Protein AF-A0A3B8SRW3-F1 (afdb_monomer_lite)

Structure (mmCIF, N/CA/C/O backbone):
data_AF-A0A3B8SRW3-F1
#
_entry.id   AF-A0A3B8SRW3-F1
#
loop_
_atom_site.group_PDB
_atom_site.id
_atom_site.type_symbol
_atom_site.label_atom_id
_atom_site.label_alt_id
_atom_site.label_comp_id
_atom_site.label_asym_id
_atom_site.label_entity_id
_atom_site.label_seq_id
_atom_site.pdbx_PDB_ins_code
_atom_site.Cartn_x
_atom_site.Cartn_y
_atom_site.Cartn_z
_atom_site.occupancy
_atom_site.B_iso_or_equiv
_atom_site.auth_seq_id
_atom_site.auth_comp_id
_atom_site.auth_asym_id
_atom_site.auth_atom_id
_atom_site.pdbx_PDB_model_num
ATOM 1 N N . MET A 1 1 ? -17.142 11.413 39.776 1.00 34.91 1 MET A N 1
ATOM 2 C CA . MET A 1 1 ? -17.121 12.856 39.456 1.00 34.91 1 MET A CA 1
ATOM 3 C C . MET A 1 1 ? -17.804 12.988 38.104 1.00 34.91 1 MET A C 1
ATOM 5 O O . MET A 1 1 ? -17.266 12.455 37.148 1.00 34.91 1 MET A O 1
ATOM 9 N N . ALA A 1 2 ? -19.035 13.509 38.052 1.00 43.72 2 ALA A N 1
ATOM 10 C CA . ALA A 1 2 ? -19.817 13.594 36.816 1.00 43.72 2 ALA A CA 1
ATOM 11 C C . ALA A 1 2 ? -19.563 14.952 36.150 1.00 43.72 2 ALA A C 1
ATOM 13 O O . ALA A 1 2 ? -19.933 15.994 36.686 1.00 43.72 2 ALA A O 1
ATOM 14 N N . GLU A 1 3 ? -18.880 14.921 35.014 1.00 46.78 3 GLU A N 1
ATOM 15 C CA . GLU A 1 3 ? -18.686 16.045 34.106 1.00 46.78 3 GLU A CA 1
ATOM 16 C C . GLU A 1 3 ? -20.034 16.409 33.464 1.00 46.78 3 GLU A C 1
ATOM 18 O O . GLU A 1 3 ? -20.550 15.711 32.596 1.00 46.78 3 GLU A O 1
ATOM 23 N N . ASN A 1 4 ? -20.654 17.476 33.970 1.00 48.28 4 ASN A N 1
ATOM 24 C CA . ASN A 1 4 ? -21.920 17.998 33.469 1.00 48.28 4 ASN A CA 1
ATOM 25 C C . ASN A 1 4 ? -21.633 18.781 32.179 1.00 48.28 4 ASN A C 1
ATOM 27 O O . ASN A 1 4 ? -21.247 19.947 32.226 1.00 48.28 4 ASN A O 1
ATOM 31 N N . LEU A 1 5 ? -21.723 18.115 31.024 1.00 56.34 5 LEU A N 1
ATOM 32 C CA . LEU A 1 5 ? -21.794 18.819 29.748 1.00 56.34 5 LEU A CA 1
ATOM 33 C C . LEU A 1 5 ? -23.207 19.391 29.607 1.00 56.34 5 LEU A C 1
ATOM 35 O O . LEU A 1 5 ? -24.136 18.677 29.229 1.00 56.34 5 LEU A O 1
ATOM 39 N N . ASP A 1 6 ? -23.356 20.682 29.896 1.00 61.06 6 ASP A N 1
ATOM 40 C CA . ASP A 1 6 ? -24.562 21.445 29.581 1.00 61.06 6 ASP A CA 1
ATOM 41 C C . ASP A 1 6 ? -24.773 21.469 28.055 1.00 61.06 6 ASP A C 1
ATOM 43 O O . ASP A 1 6 ? -24.193 22.274 27.318 1.00 61.06 6 ASP A O 1
ATOM 47 N N . VAL A 1 7 ? -25.603 20.553 27.556 1.00 70.12 7 VAL A N 1
ATOM 48 C CA . VAL A 1 7 ? -26.040 20.536 26.158 1.00 70.12 7 VAL A CA 1
ATOM 49 C C . VAL A 1 7 ? -27.184 21.534 26.022 1.00 70.12 7 VAL A C 1
ATOM 51 O O . VAL A 1 7 ? -28.146 21.479 26.773 1.00 70.12 7 VAL A O 1
ATOM 54 N N . HIS A 1 8 ? -27.128 22.456 25.065 1.00 80.56 8 HIS A N 1
ATOM 55 C CA . HIS A 1 8 ? -28.225 23.389 24.794 1.00 80.56 8 HIS A CA 1
ATOM 56 C C . HIS A 1 8 ? -28.856 23.098 23.434 1.00 80.56 8 HIS A C 1
ATOM 58 O O . HIS A 1 8 ? -28.190 22.723 22.468 1.00 80.56 8 HIS A O 1
ATOM 64 N N . CYS A 1 9 ? -30.171 23.272 23.341 1.00 79.19 9 CYS A N 1
ATOM 65 C CA . CYS A 1 9 ? -30.887 23.073 22.091 1.00 79.19 9 CYS A CA 1
ATOM 66 C C . CYS A 1 9 ? -30.575 24.206 21.106 1.00 79.19 9 CYS A C 1
ATOM 68 O O . CYS A 1 9 ? -30.926 25.353 21.371 1.00 79.19 9 CYS A O 1
ATOM 70 N N . LYS A 1 10 ? -30.042 23.896 19.918 1.00 77.12 10 LYS A N 1
ATOM 71 C CA . LYS A 1 10 ? -29.722 24.908 18.887 1.00 77.12 10 LYS A CA 1
ATOM 72 C C . LYS A 1 10 ? -30.934 25.720 18.418 1.00 77.12 10 LYS A C 1
ATOM 74 O O . LYS A 1 10 ? -30.804 26.891 18.093 1.00 77.12 10 LYS A O 1
ATOM 79 N N . LYS A 1 11 ? -32.120 25.103 18.405 1.00 78.25 11 LYS A N 1
ATOM 80 C CA . LYS A 1 11 ? -33.357 25.745 17.935 1.00 78.25 11 LYS A CA 1
ATOM 81 C C . LYS A 1 11 ? -34.049 26.627 18.979 1.00 78.25 11 LYS A C 1
ATOM 83 O O . LYS A 1 11 ? -34.614 27.649 18.617 1.00 78.25 11 LYS A O 1
ATOM 88 N N . CYS A 1 12 ? -34.059 26.226 20.252 1.00 81.44 12 CYS A N 1
ATOM 89 C CA . CYS A 1 12 ? -34.824 26.926 21.295 1.00 81.44 12 CYS A CA 1
ATOM 90 C C . CYS A 1 12 ? -33.968 27.510 22.425 1.00 81.44 12 CYS A C 1
ATOM 92 O O . CYS A 1 12 ? -34.515 28.147 23.322 1.00 81.44 12 CYS A O 1
ATOM 94 N N . GLY A 1 13 ? -32.653 27.273 22.417 1.00 77.50 13 GLY A N 1
ATOM 95 C CA . GLY A 1 13 ? -31.700 27.795 23.399 1.00 77.50 13 GLY A CA 1
ATOM 96 C C . GLY A 1 13 ? -31.848 27.231 24.814 1.00 77.50 13 GLY A C 1
ATOM 97 O O . GLY A 1 13 ? -31.159 27.687 25.717 1.00 77.50 13 GLY A O 1
ATOM 98 N N . LYS A 1 14 ? -32.749 26.265 25.042 1.00 81.19 14 LYS A N 1
ATOM 99 C CA . LYS A 1 14 ? -32.976 25.674 26.369 1.00 81.19 14 LYS A CA 1
ATOM 100 C C . LYS A 1 14 ? -31.936 24.607 26.691 1.00 81.19 14 LYS A C 1
ATOM 102 O O . LYS A 1 14 ? -31.519 23.863 25.802 1.00 81.19 14 LYS A O 1
ATOM 107 N N . ASN A 1 15 ? -31.597 24.501 27.973 1.00 81.00 15 ASN A N 1
ATOM 108 C CA . ASN A 1 15 ? -30.709 23.465 28.488 1.00 81.00 15 ASN A CA 1
ATOM 109 C C . ASN A 1 15 ? -31.371 22.090 28.352 1.00 81.00 15 ASN A C 1
ATOM 111 O O . ASN A 1 15 ? -32.552 21.901 28.659 1.00 81.00 15 ASN A O 1
ATOM 115 N N . LEU A 1 16 ? -30.592 21.142 27.863 1.00 77.00 16 LEU A N 1
ATOM 116 C CA . LEU A 1 16 ? -30.929 19.752 27.637 1.00 77.00 16 LEU A CA 1
ATOM 117 C C . LEU A 1 16 ? -29.991 18.895 28.473 1.00 77.00 16 LEU A C 1
ATOM 119 O O . LEU A 1 16 ? -28.823 19.223 28.677 1.00 77.00 16 LEU A O 1
ATOM 123 N N . LYS A 1 17 ? -30.504 17.758 28.930 1.00 72.25 17 LYS A N 1
ATOM 124 C CA . LYS A 1 17 ? -29.639 16.711 29.463 1.00 72.25 17 LYS A CA 1
ATOM 125 C C . LYS A 1 17 ? -28.930 16.022 28.298 1.00 72.25 17 LYS A C 1
ATOM 127 O O . LYS A 1 17 ? -29.533 15.849 27.239 1.00 72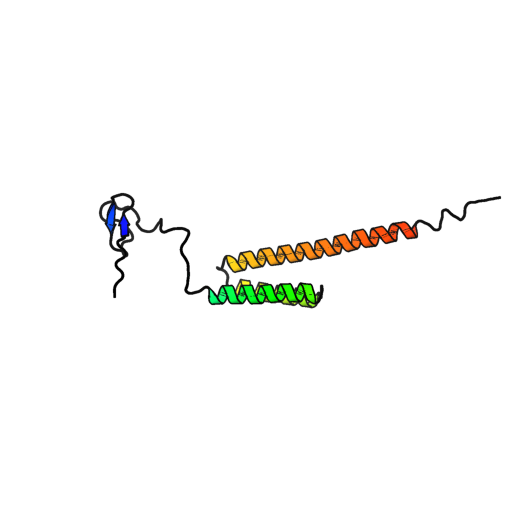.25 17 LYS A O 1
ATOM 132 N N . SER A 1 18 ? -27.683 15.608 28.515 1.00 64.69 18 SER A N 1
ATOM 133 C CA . SER A 1 18 ? -26.851 14.898 27.529 1.00 64.69 18 SER A CA 1
ATOM 134 C C . SER A 1 18 ? -27.530 13.669 26.924 1.00 64.69 18 SER A C 1
ATOM 136 O O . SER A 1 18 ? -27.255 13.315 25.784 1.00 64.69 18 SER A O 1
ATOM 138 N N . ASP A 1 19 ? -28.444 13.050 27.670 1.00 69.50 19 ASP A N 1
ATOM 139 C CA . ASP A 1 19 ? -29.034 11.754 27.326 1.00 69.50 19 ASP A CA 1
ATOM 140 C C . ASP A 1 19 ? -30.314 11.877 26.481 1.00 69.50 19 ASP A C 1
ATOM 142 O O . ASP A 1 19 ? -31.004 10.889 26.221 1.00 69.50 19 ASP A O 1
ATOM 146 N N . TRP A 1 20 ? -30.694 13.093 26.079 1.00 74.19 20 TRP A N 1
ATOM 147 C CA . TRP A 1 20 ? -31.916 13.332 25.313 1.00 74.19 20 TRP A CA 1
ATOM 148 C C . TRP A 1 20 ? -31.647 13.389 23.810 1.00 74.19 20 TRP A C 1
ATOM 150 O O . TRP A 1 20 ? -30.973 14.288 23.322 1.00 74.19 20 TRP A O 1
ATOM 160 N N . ASN A 1 21 ? -32.268 12.472 23.061 1.00 76.25 21 ASN A N 1
ATOM 161 C CA . ASN A 1 21 ? -32.206 12.438 21.592 1.00 76.25 21 ASN A CA 1
ATOM 162 C C . ASN A 1 21 ? -33.009 13.568 20.925 1.00 76.25 21 ASN A C 1
ATOM 164 O O . ASN A 1 21 ? -32.689 13.998 19.819 1.00 76.25 21 ASN A O 1
ATOM 168 N N . TYR A 1 22 ? -34.052 14.056 21.599 1.00 78.44 22 TYR A N 1
ATOM 169 C CA . TYR A 1 22 ? -34.938 15.107 21.106 1.00 78.44 22 TYR A CA 1
ATOM 170 C C . TYR A 1 22 ? -35.168 16.150 22.194 1.00 78.44 22 TYR A C 1
ATOM 172 O O . TYR A 1 22 ? -35.337 15.819 23.368 1.00 78.44 22 TYR A O 1
ATOM 180 N N . CYS A 1 23 ? -35.215 17.421 21.802 1.00 82.69 23 CYS A N 1
ATOM 181 C CA . CYS A 1 23 ? -35.582 18.492 22.712 1.00 82.69 23 CYS A CA 1
ATOM 182 C C . CYS A 1 23 ? -37.066 18.351 23.099 1.00 82.69 23 CYS A C 1
ATOM 184 O O . CYS A 1 23 ? -37.918 18.469 22.218 1.00 82.69 23 CYS A O 1
ATOM 186 N N . PRO A 1 24 ? -37.433 18.194 24.384 1.00 79.69 24 PRO A N 1
ATOM 187 C CA . PRO A 1 24 ? -38.839 18.048 24.773 1.00 79.69 24 PRO A CA 1
ATOM 188 C C . PRO A 1 24 ? -39.654 19.327 24.559 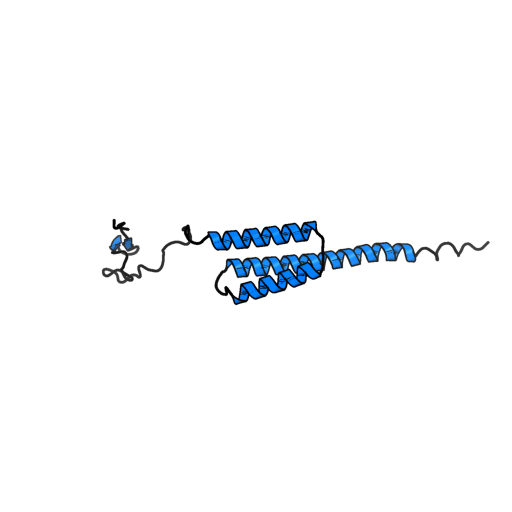1.00 79.69 24 PRO A C 1
ATOM 190 O O . PRO A 1 24 ? -40.877 19.281 24.518 1.00 79.69 24 PRO A O 1
ATOM 193 N N . TYR A 1 25 ? -38.990 20.476 24.417 1.00 84.06 25 TYR A N 1
ATOM 194 C CA . TYR A 1 25 ? -39.654 21.768 24.258 1.00 84.06 25 TYR A CA 1
ATOM 195 C C . TYR A 1 25 ? -39.981 22.109 22.806 1.00 84.06 25 TYR A C 1
ATOM 197 O O . TYR A 1 25 ? -40.915 22.862 22.557 1.00 84.06 25 TYR A O 1
ATOM 205 N N . CYS A 1 26 ? -39.188 21.621 21.849 1.00 82.75 26 CYS A N 1
ATOM 206 C CA . CYS A 1 26 ? -39.352 21.988 20.438 1.00 82.75 26 CYS A CA 1
ATOM 207 C C . CYS A 1 26 ? -39.269 20.807 19.466 1.00 82.75 26 CYS A C 1
ATOM 209 O O . CYS A 1 26 ? -39.286 21.027 18.256 1.00 82.75 26 CYS A O 1
ATOM 211 N N . GLN A 1 27 ? -39.147 19.585 19.995 1.00 82.00 27 GLN A N 1
ATOM 212 C CA . GLN A 1 27 ? -39.033 18.318 19.263 1.00 82.00 27 GLN A CA 1
ATOM 213 C C . GLN A 1 27 ? -37.880 18.272 18.250 1.00 82.00 27 GLN A C 1
ATOM 215 O O . GLN A 1 27 ? -37.825 17.395 17.395 1.00 82.00 27 GLN A O 1
ATOM 220 N N . TYR A 1 28 ? -36.933 19.205 18.350 1.00 80.06 28 TYR A N 1
ATOM 221 C CA . TYR A 1 28 ? -35.772 19.241 17.475 1.00 80.06 28 TYR A CA 1
ATOM 222 C C . TYR A 1 28 ? -34.787 18.127 17.858 1.00 80.06 28 TYR A C 1
ATOM 224 O O . TYR A 1 28 ? -34.527 17.959 19.058 1.00 80.06 28 TYR A O 1
ATOM 232 N N . PRO A 1 29 ? -34.244 17.373 16.886 1.00 77.81 29 PRO A N 1
ATOM 233 C CA . PRO A 1 29 ? -33.250 16.343 17.154 1.00 77.81 29 PRO A CA 1
ATOM 234 C C . PRO A 1 29 ? -31.977 16.976 17.723 1.00 77.81 29 PRO A C 1
ATOM 236 O O . PRO A 1 29 ? -31.445 17.948 17.189 1.00 77.81 29 PRO A O 1
ATOM 239 N N . VAL A 1 30 ? -31.502 16.431 18.838 1.00 71.06 30 VAL A N 1
ATOM 240 C CA . VAL A 1 30 ? -30.279 16.883 19.526 1.00 71.06 30 VAL A CA 1
ATOM 241 C C . VAL A 1 30 ? -29.041 16.218 18.907 1.00 71.06 30 VAL A C 1
ATOM 243 O O . VAL A 1 30 ? -27.924 16.704 19.053 1.00 71.06 30 VAL A O 1
ATOM 246 N N . SER A 1 31 ? -29.248 15.129 18.167 1.00 62.84 31 SER A N 1
ATOM 247 C CA . SER A 1 31 ? -28.229 14.166 17.751 1.00 62.84 31 SER A CA 1
ATOM 248 C C . SER A 1 31 ? -27.555 14.414 16.397 1.00 62.84 31 SER A C 1
ATOM 250 O O . SER A 1 31 ? -26.795 13.553 15.969 1.00 62.84 31 SER A O 1
ATOM 252 N N . SER A 1 32 ? -27.757 15.543 15.709 1.00 52.31 32 SER A N 1
ATOM 253 C CA . SER A 1 32 ? -27.233 15.675 14.335 1.00 52.31 32 SER A CA 1
ATOM 254 C C . SER A 1 32 ? -26.074 16.639 14.114 1.00 52.31 32 SER A C 1
ATOM 256 O O . SER A 1 32 ? -25.602 16.696 12.991 1.00 52.31 32 SER A O 1
ATOM 258 N N . ASP A 1 33 ? -25.569 17.367 15.114 1.00 49.66 33 ASP A N 1
ATOM 259 C CA . ASP A 1 33 ? -24.521 18.364 14.839 1.00 49.66 33 ASP A CA 1
ATOM 260 C C . ASP A 1 33 ? -23.503 18.521 15.975 1.00 49.66 33 ASP A C 1
ATOM 262 O O . ASP A 1 33 ? -23.237 19.634 16.452 1.00 49.66 33 ASP A O 1
ATOM 266 N N . THR A 1 34 ? -22.912 17.400 16.384 1.00 45.75 34 THR A N 1
ATOM 267 C CA . THR A 1 34 ? -21.599 17.399 17.038 1.00 45.75 34 THR A CA 1
ATOM 268 C C . THR A 1 34 ? -20.545 17.126 15.971 1.00 45.75 34 THR A C 1
ATOM 270 O O . THR A 1 34 ? -20.151 15.992 15.738 1.00 45.75 34 THR A O 1
ATOM 273 N N . SER A 1 35 ? -20.112 18.213 15.331 1.00 47.00 35 SER A N 1
ATOM 274 C CA . SER A 1 35 ? -18.724 18.459 14.921 1.00 47.00 35 SER A CA 1
ATOM 275 C C . SER A 1 35 ? -17.969 17.303 14.254 1.00 47.00 35 SER A C 1
ATOM 277 O O . SER A 1 35 ? -17.334 16.477 14.918 1.00 47.00 35 SER A O 1
ATOM 279 N N . GLU A 1 36 ? -17.859 17.400 12.931 1.00 50.28 36 GLU A N 1
ATOM 280 C CA . GLU A 1 36 ? -16.594 17.134 12.252 1.00 50.28 36 GLU A CA 1
ATOM 281 C C . GLU A 1 36 ? -15.472 17.857 13.023 1.00 50.28 36 GLU A C 1
ATOM 283 O O . GLU A 1 36 ? -15.432 19.084 13.104 1.00 50.28 36 GLU A O 1
ATOM 288 N N . GLY A 1 37 ? -14.596 17.090 13.672 1.00 54.94 37 GLY A N 1
ATOM 289 C CA . GLY A 1 37 ? -13.416 17.622 14.352 1.00 54.94 37 GLY A CA 1
ATOM 290 C C . GLY A 1 37 ? -13.442 17.579 15.881 1.00 54.94 37 GLY A C 1
ATOM 291 O O . GLY A 1 37 ? -13.387 18.620 16.529 1.00 54.94 37 GLY A O 1
ATOM 292 N N . LYS A 1 38 ? -13.339 16.385 16.486 1.00 44.44 38 LYS A N 1
ATOM 293 C CA . LYS A 1 38 ? -12.546 16.237 17.723 1.00 44.44 38 LYS A CA 1
ATOM 294 C C . LYS A 1 38 ? -12.051 14.808 17.972 1.00 44.44 38 LYS A C 1
ATOM 296 O O . LYS A 1 38 ? -12.798 13.916 18.341 1.00 44.44 38 LYS A O 1
ATOM 301 N N . LYS A 1 39 ? -10.730 14.661 17.818 1.00 47.97 39 LYS A N 1
ATOM 302 C CA . LYS A 1 39 ? -9.790 13.820 18.586 1.00 47.97 39 LYS A CA 1
ATOM 303 C C . LYS A 1 39 ? -10.345 12.532 19.226 1.00 47.97 39 LYS A C 1
ATOM 305 O O . LYS A 1 39 ? -10.660 12.515 20.412 1.00 47.97 39 LYS A O 1
ATOM 310 N N . VAL A 1 40 ? -10.193 11.407 18.526 1.00 50.88 40 VAL A N 1
ATOM 311 C CA . VAL A 1 40 ? -10.069 10.088 19.172 1.00 50.88 40 VAL A CA 1
ATOM 312 C C . VAL A 1 40 ? -8.658 9.980 19.766 1.00 50.88 40 VAL A C 1
ATOM 314 O O . VAL A 1 40 ? -7.739 9.502 19.119 1.00 50.88 40 VAL A O 1
ATOM 317 N N . ASN A 1 41 ? -8.427 10.485 20.977 1.00 53.84 41 ASN A N 1
ATOM 318 C CA . ASN A 1 41 ? -7.136 10.363 21.681 1.00 53.84 41 ASN A CA 1
ATOM 319 C C . ASN A 1 41 ? -7.035 9.084 22.543 1.00 53.84 41 ASN A C 1
ATOM 321 O O . ASN A 1 41 ? -6.354 9.086 23.559 1.00 53.84 41 ASN A O 1
ATOM 325 N N . GLY A 1 42 ? -7.690 7.991 22.133 1.00 49.75 42 GLY A N 1
ATOM 326 C CA . GLY A 1 42 ? -7.675 6.721 22.880 1.00 49.75 42 GLY A CA 1
ATOM 327 C C . GLY A 1 42 ? -7.379 5.457 22.066 1.00 49.75 42 GLY A C 1
ATOM 328 O O . GLY A 1 42 ? -7.030 4.445 22.654 1.00 49.75 42 GLY A O 1
ATOM 329 N N . SER A 1 43 ? -7.462 5.502 20.730 1.00 51.56 43 SER A N 1
ATOM 330 C CA . SER A 1 43 ? -7.346 4.309 19.865 1.00 51.56 43 SER A CA 1
ATOM 331 C C . SER A 1 43 ? -6.397 4.509 18.676 1.00 51.56 43 SER A C 1
ATOM 333 O O . SER A 1 43 ? -6.486 3.815 17.677 1.00 51.56 43 SER A O 1
ATOM 335 N N . LYS A 1 44 ? -5.489 5.488 18.749 1.00 58.62 44 LYS A N 1
ATOM 336 C CA . LYS A 1 44 ? -4.567 5.817 17.644 1.00 58.62 44 LYS A CA 1
ATOM 337 C C . LYS A 1 44 ? -3.347 4.909 17.573 1.00 58.62 44 LYS A C 1
ATOM 339 O O . LYS A 1 44 ? -2.649 4.905 16.568 1.00 58.62 44 LYS A O 1
ATOM 344 N N . ASN A 1 45 ? -3.052 4.180 18.647 1.00 69.94 45 ASN A N 1
ATOM 345 C CA . ASN A 1 45 ? -1.788 3.458 18.745 1.00 69.94 45 ASN A CA 1
ATOM 346 C C . ASN A 1 45 ? -1.691 2.371 17.675 1.00 69.94 45 ASN A C 1
ATOM 348 O O . ASN A 1 45 ? -0.643 2.228 17.062 1.00 69.94 45 ASN A O 1
ATOM 352 N N . VAL A 1 46 ? -2.788 1.666 17.388 1.00 72.31 46 VAL A N 1
ATOM 353 C CA . VAL A 1 46 ? -2.784 0.588 16.393 1.00 72.31 46 VAL A CA 1
ATOM 354 C C . VAL A 1 46 ? -2.622 1.141 14.976 1.00 72.31 46 VAL A C 1
ATOM 356 O O . VAL A 1 46 ? -1.745 0.687 14.250 1.00 72.31 46 VAL A O 1
ATOM 359 N N . ASP A 1 47 ? -3.370 2.189 14.616 1.00 73.81 47 ASP A N 1
ATOM 360 C CA . ASP A 1 47 ? -3.266 2.834 13.298 1.00 73.81 47 ASP A CA 1
ATOM 361 C C . ASP A 1 47 ? -1.865 3.406 13.043 1.00 73.81 47 ASP A C 1
ATOM 363 O O . ASP A 1 47 ? -1.312 3.265 11.951 1.00 73.81 47 ASP A O 1
ATOM 367 N N . ILE A 1 48 ? -1.262 4.015 14.070 1.00 78.88 48 ILE A N 1
ATOM 368 C CA . ILE A 1 48 ? 0.105 4.542 14.004 1.00 78.88 48 ILE A CA 1
ATOM 369 C C . ILE A 1 48 ? 1.116 3.405 13.833 1.00 78.88 48 ILE A C 1
ATOM 371 O O . ILE A 1 48 ? 2.035 3.534 13.023 1.00 78.88 48 ILE A O 1
ATOM 375 N N . ILE A 1 49 ? 0.948 2.288 14.551 1.00 83.56 49 ILE A N 1
ATOM 376 C CA . ILE A 1 49 ? 1.819 1.113 14.411 1.00 83.56 49 ILE A CA 1
ATOM 377 C C . ILE A 1 49 ? 1.745 0.577 12.977 1.00 83.56 49 ILE A C 1
ATOM 379 O O . ILE A 1 49 ? 2.788 0.367 12.359 1.00 83.56 49 ILE A O 1
ATOM 383 N N . TYR A 1 50 ? 0.548 0.424 12.406 1.00 78.25 50 TYR A N 1
ATOM 384 C CA . TYR A 1 50 ? 0.403 -0.039 11.022 1.00 78.25 50 TYR A CA 1
ATOM 385 C C . TYR A 1 50 ? 0.999 0.942 10.009 1.00 78.25 50 TYR A C 1
ATOM 387 O O . TYR A 1 50 ? 1.692 0.513 9.086 1.00 78.25 50 TYR A O 1
ATOM 395 N N . ALA A 1 51 ? 0.802 2.250 10.195 1.00 79.88 51 ALA A N 1
ATOM 396 C CA . ALA A 1 51 ? 1.401 3.266 9.331 1.00 79.88 51 ALA A CA 1
ATOM 397 C C . ALA A 1 51 ? 2.939 3.247 9.390 1.00 79.88 51 ALA A C 1
ATOM 399 O O . ALA A 1 51 ? 3.605 3.383 8.358 1.00 79.88 51 ALA A O 1
ATOM 400 N N . PHE A 1 52 ? 3.509 3.040 10.580 1.00 86.31 52 PHE A N 1
ATOM 401 C CA . PHE A 1 52 ? 4.953 2.931 10.774 1.00 86.31 52 PHE A CA 1
ATOM 402 C C . PHE A 1 52 ? 5.520 1.666 10.119 1.00 86.31 52 PHE A C 1
ATOM 404 O O . PHE A 1 52 ? 6.480 1.754 9.355 1.00 86.31 52 PHE A O 1
ATOM 411 N N . VAL A 1 53 ? 4.891 0.507 10.349 1.00 84.81 53 VAL A N 1
ATOM 412 C CA . VAL A 1 53 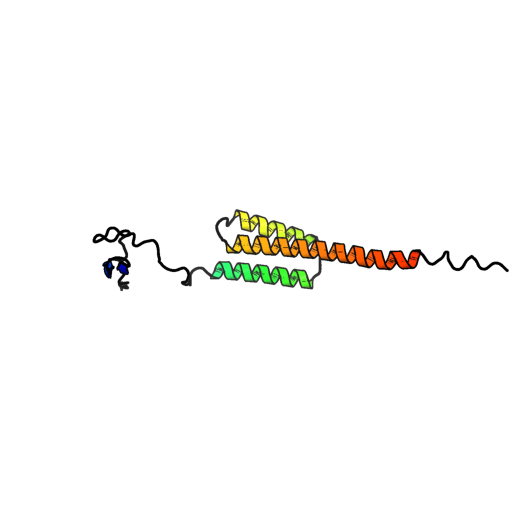? 5.284 -0.769 9.726 1.00 84.81 53 VAL A CA 1
ATOM 413 C C . VAL A 1 53 ? 5.207 -0.673 8.200 1.00 84.81 53 VAL A C 1
ATOM 415 O O . VAL A 1 53 ? 6.137 -1.093 7.511 1.00 84.81 53 VAL A O 1
ATOM 418 N N . TYR A 1 54 ? 4.146 -0.065 7.665 1.00 81.56 54 TYR A N 1
ATOM 419 C CA . TYR A 1 54 ? 3.975 0.137 6.226 1.00 81.56 54 TYR A CA 1
ATOM 420 C C . TYR A 1 54 ? 5.037 1.076 5.635 1.00 81.56 54 TYR A C 1
ATOM 422 O O . TYR A 1 54 ? 5.634 0.772 4.602 1.00 81.56 54 TYR A O 1
ATOM 430 N N . SER A 1 55 ? 5.333 2.184 6.319 1.00 84.50 55 SER A N 1
ATOM 431 C CA . SER A 1 55 ? 6.375 3.127 5.894 1.00 84.50 55 SER A CA 1
ATOM 432 C C . SER A 1 55 ? 7.760 2.479 5.892 1.00 84.50 55 SER A C 1
ATOM 434 O O . SER A 1 55 ? 8.524 2.664 4.947 1.00 84.50 55 SER A O 1
ATOM 436 N N . LEU A 1 56 ? 8.071 1.666 6.905 1.00 86.06 56 LEU A N 1
ATOM 437 C CA . LEU A 1 56 ? 9.330 0.926 6.978 1.00 86.06 56 LEU A CA 1
ATOM 438 C C . LEU A 1 56 ? 9.460 -0.081 5.826 1.00 86.06 56 LEU A C 1
ATOM 440 O O . LEU A 1 56 ? 10.531 -0.189 5.234 1.00 86.06 56 LEU A O 1
ATOM 444 N N . PHE A 1 57 ? 8.361 -0.745 5.452 1.00 80.31 57 PHE A N 1
ATOM 445 C CA . PHE A 1 57 ? 8.302 -1.626 4.282 1.00 80.31 57 PHE A CA 1
ATOM 446 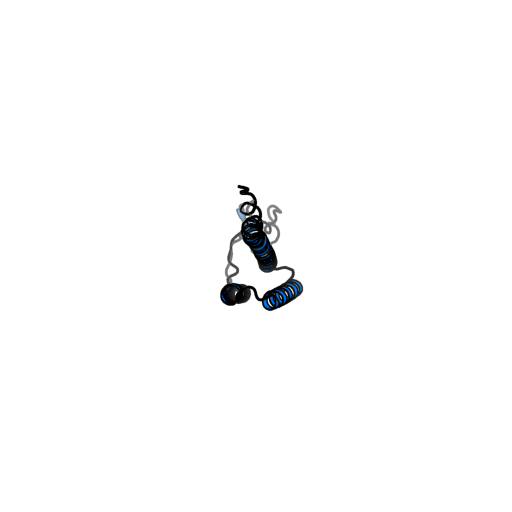C C . PHE A 1 57 ? 8.583 -0.887 2.967 1.00 80.31 57 PHE A C 1
ATOM 448 O O . PHE A 1 57 ? 9.359 -1.383 2.151 1.00 80.31 57 PHE A O 1
ATOM 455 N N . ILE A 1 58 ? 8.002 0.303 2.770 1.00 79.50 58 ILE A N 1
ATOM 456 C CA . ILE A 1 58 ? 8.253 1.136 1.580 1.00 79.50 58 ILE A CA 1
ATOM 457 C C . ILE A 1 58 ? 9.724 1.550 1.503 1.00 79.50 58 ILE A C 1
ATOM 459 O O . ILE A 1 58 ? 10.331 1.475 0.435 1.00 79.50 58 ILE A O 1
ATOM 463 N N . ILE A 1 59 ? 10.305 1.979 2.626 1.00 83.31 59 ILE A N 1
ATOM 464 C CA . ILE A 1 59 ? 11.709 2.397 2.675 1.00 83.31 59 ILE A CA 1
ATOM 465 C C . ILE A 1 59 ? 12.619 1.212 2.349 1.00 83.31 59 ILE A C 1
ATOM 467 O O . ILE A 1 59 ? 13.505 1.350 1.510 1.00 83.31 59 ILE A O 1
ATOM 471 N N . LEU A 1 60 ? 12.379 0.040 2.948 1.00 79.81 60 LEU A N 1
ATOM 472 C CA . LEU A 1 60 ? 13.152 -1.169 2.649 1.00 79.81 60 LEU A CA 1
ATOM 473 C C . LEU A 1 60 ? 13.053 -1.548 1.169 1.00 79.81 60 LEU A C 1
ATOM 475 O O . LEU A 1 60 ? 14.063 -1.882 0.556 1.00 79.81 60 LEU A O 1
ATOM 479 N N . PHE A 1 61 ? 11.852 -1.458 0.595 1.00 76.81 61 PHE A N 1
ATOM 480 C CA . PHE A 1 61 ? 11.600 -1.735 -0.816 1.00 76.81 61 PHE A CA 1
ATOM 481 C C . PHE A 1 61 ? 12.372 -0.786 -1.745 1.00 76.81 61 PHE A C 1
ATOM 483 O O . PHE A 1 61 ? 12.976 -1.235 -2.718 1.00 76.81 61 PHE A O 1
ATOM 490 N N . LEU A 1 62 ? 12.419 0.510 -1.421 1.00 72.69 62 LEU A N 1
ATOM 491 C CA . LEU A 1 62 ? 13.231 1.490 -2.152 1.00 72.69 62 LEU A CA 1
ATOM 492 C C . LEU A 1 62 ? 14.737 1.200 -2.042 1.00 72.69 62 LEU A C 1
ATOM 494 O O . LEU A 1 62 ? 15.476 1.458 -2.989 1.00 72.69 62 LEU A O 1
ATOM 498 N N . LEU A 1 63 ? 15.190 0.667 -0.904 1.00 76.69 63 LEU A N 1
ATOM 499 C CA . LEU A 1 63 ? 16.610 0.473 -0.590 1.00 76.69 63 LEU A CA 1
ATOM 500 C C . LEU A 1 63 ? 17.178 -0.844 -1.145 1.00 76.69 63 LEU A C 1
ATOM 502 O O . LEU A 1 63 ? 18.317 -0.873 -1.602 1.00 76.69 63 LEU A O 1
ATOM 506 N N . PHE A 1 64 ? 16.392 -1.925 -1.133 1.00 71.50 64 PHE A N 1
ATOM 507 C CA . PHE A 1 64 ? 16.794 -3.250 -1.634 1.00 71.50 64 PHE A CA 1
ATOM 508 C C . PHE A 1 64 ? 16.543 -3.454 -3.140 1.00 71.50 64 PHE A C 1
ATOM 510 O O . PHE A 1 64 ? 16.970 -4.462 -3.706 1.00 71.50 64 PHE A O 1
ATOM 517 N N . GLY A 1 65 ? 15.884 -2.495 -3.796 1.00 65.06 65 GLY A N 1
ATOM 518 C CA . GLY A 1 65 ? 15.544 -2.556 -5.215 1.00 65.06 65 GLY A CA 1
ATOM 519 C C . GLY A 1 65 ? 14.312 -3.419 -5.519 1.00 65.06 65 GLY A C 1
ATOM 520 O O . GLY A 1 65 ? 13.780 -4.122 -4.660 1.00 65.06 65 GLY A O 1
ATOM 521 N N . PHE A 1 66 ? 13.852 -3.352 -6.776 1.00 65.75 66 PHE A N 1
ATOM 522 C CA . PHE A 1 66 ? 12.656 -4.026 -7.305 1.00 65.75 66 PHE A CA 1
ATOM 523 C C . PHE A 1 66 ? 12.788 -5.555 -7.336 1.00 65.75 66 PHE A C 1
ATOM 525 O O . PHE A 1 66 ? 12.876 -6.172 -8.396 1.00 65.75 66 PHE A O 1
ATOM 532 N N . ASN A 1 67 ? 12.791 -6.198 -6.173 1.00 71.06 67 ASN A N 1
ATOM 533 C CA . ASN A 1 67 ? 12.705 -7.647 -6.089 1.00 71.06 67 ASN A CA 1
ATOM 534 C C . ASN A 1 67 ? 11.230 -8.067 -6.175 1.00 71.06 67 ASN A C 1
ATOM 536 O O . ASN A 1 67 ? 10.435 -7.780 -5.279 1.00 71.06 67 ASN A O 1
ATOM 540 N N . LEU A 1 68 ? 10.857 -8.749 -7.261 1.00 66.94 68 LEU A N 1
ATOM 541 C CA . LEU A 1 68 ? 9.479 -9.167 -7.574 1.00 66.94 68 LEU A CA 1
ATOM 542 C C . LEU A 1 68 ? 8.843 -9.998 -6.442 1.00 66.94 68 LEU A C 1
ATOM 544 O O . LEU A 1 68 ? 7.643 -9.919 -6.194 1.00 66.94 68 LEU A O 1
ATOM 548 N N . LEU A 1 69 ? 9.667 -10.733 -5.691 1.00 74.50 69 LEU A N 1
ATOM 549 C CA . LEU A 1 69 ? 9.248 -11.489 -4.511 1.00 74.50 69 LEU A CA 1
ATOM 550 C C . LEU A 1 69 ? 8.675 -10.587 -3.404 1.00 74.50 69 LEU A C 1
ATOM 552 O O . LEU A 1 69 ? 7.668 -10.921 -2.782 1.00 74.50 69 LEU A O 1
ATOM 556 N N . PHE A 1 70 ? 9.284 -9.420 -3.186 1.00 75.31 70 PHE A N 1
ATOM 557 C CA . PHE A 1 70 ? 8.867 -8.466 -2.156 1.00 75.31 70 PHE A CA 1
ATOM 558 C C . PHE A 1 70 ? 7.495 -7.863 -2.475 1.00 75.31 70 PHE A C 1
ATOM 560 O O . PHE A 1 70 ? 6.670 -7.650 -1.587 1.00 75.31 70 PHE A O 1
ATOM 567 N N . PHE A 1 71 ? 7.235 -7.654 -3.765 1.00 72.38 71 PHE A N 1
ATOM 568 C CA . PHE A 1 71 ? 5.970 -7.146 -4.277 1.00 72.38 71 PHE A CA 1
ATOM 569 C C . PHE A 1 71 ? 4.809 -8.114 -4.020 1.00 72.38 71 PHE A C 1
ATOM 571 O O . PHE A 1 71 ? 3.751 -7.709 -3.540 1.00 72.38 71 PHE A O 1
ATOM 578 N N . ILE A 1 72 ? 5.021 -9.407 -4.279 1.00 80.06 72 ILE A N 1
ATOM 579 C CA . ILE A 1 72 ? 4.001 -10.440 -4.053 1.00 80.06 72 ILE A CA 1
ATOM 580 C C . ILE A 1 72 ? 3.669 -10.533 -2.559 1.00 80.06 72 ILE A C 1
ATOM 582 O O . ILE A 1 72 ? 2.494 -10.539 -2.190 1.00 80.06 72 ILE A O 1
ATOM 586 N N . CYS A 1 73 ? 4.685 -10.527 -1.691 1.00 80.00 73 CYS A N 1
ATOM 587 C CA . CYS A 1 73 ? 4.482 -10.525 -0.241 1.00 80.00 73 CYS A CA 1
ATOM 588 C C . CYS A 1 73 ? 3.683 -9.301 0.234 1.00 80.00 73 CYS A C 1
ATOM 590 O O . CYS A 1 73 ? 2.775 -9.450 1.051 1.00 80.00 73 CYS A O 1
ATOM 592 N N . ALA A 1 74 ? 3.976 -8.110 -0.299 1.00 75.56 74 ALA A N 1
ATOM 593 C CA . ALA A 1 74 ? 3.253 -6.887 0.041 1.00 75.56 74 ALA A CA 1
ATOM 594 C C . ALA A 1 74 ? 1.773 -6.945 -0.381 1.00 75.56 74 ALA A C 1
ATOM 596 O O . ALA A 1 74 ? 0.897 -6.554 0.385 1.00 75.56 74 ALA A O 1
ATOM 597 N N . LEU A 1 75 ? 1.460 -7.487 -1.560 1.00 77.12 75 LEU A N 1
ATOM 598 C CA . LEU A 1 75 ? 0.065 -7.652 -1.984 1.00 77.12 75 LEU A CA 1
ATOM 599 C C . LEU A 1 75 ? -0.709 -8.608 -1.068 1.00 77.12 75 LEU A C 1
ATOM 601 O O . LEU A 1 75 ? -1.850 -8.323 -0.703 1.00 77.12 75 LEU A O 1
ATOM 605 N N . VAL A 1 76 ? -0.090 -9.718 -0.659 1.00 85.38 76 VAL A N 1
ATOM 606 C CA . VAL A 1 76 ? -0.730 -10.704 0.226 1.00 85.38 76 VAL A CA 1
ATOM 607 C C . VAL A 1 76 ? -1.042 -10.104 1.598 1.00 85.38 76 VAL A C 1
ATOM 609 O O . VAL A 1 76 ? -2.149 -10.295 2.110 1.00 85.38 76 VAL A O 1
ATOM 612 N N . THR A 1 77 ? -0.114 -9.346 2.191 1.00 81.00 77 THR A N 1
ATOM 613 C CA . THR A 1 77 ? -0.349 -8.701 3.496 1.00 81.00 77 THR A CA 1
ATOM 614 C C . THR A 1 77 ? -1.455 -7.656 3.418 1.00 81.00 77 THR A C 1
ATOM 616 O O . THR A 1 77 ? -2.303 -7.592 4.308 1.00 81.00 77 THR A O 1
ATOM 619 N N . ILE A 1 78 ? -1.510 -6.898 2.325 1.00 77.56 78 ILE A N 1
ATOM 620 C CA . ILE A 1 78 ? -2.541 -5.892 2.078 1.00 77.56 78 ILE A CA 1
ATOM 621 C C . ILE A 1 78 ? -3.932 -6.531 1.918 1.00 77.56 78 ILE A C 1
ATOM 623 O O . ILE A 1 78 ? -4.893 -6.074 2.542 1.00 77.56 78 ILE A O 1
ATOM 627 N N . VAL A 1 79 ? -4.057 -7.606 1.130 1.00 82.81 79 VAL A N 1
ATOM 628 C CA . VAL A 1 79 ? -5.332 -8.333 0.963 1.00 82.81 79 VAL A CA 1
ATOM 629 C C . VAL A 1 79 ? -5.794 -8.918 2.295 1.00 82.81 79 VAL A C 1
ATOM 631 O O . VAL A 1 79 ? -6.962 -8.776 2.660 1.00 82.81 79 VAL A O 1
ATOM 634 N N . THR A 1 80 ? -4.868 -9.516 3.047 1.00 84.50 80 THR A N 1
ATOM 635 C CA . THR A 1 80 ? -5.154 -10.074 4.375 1.00 84.50 80 THR A CA 1
ATOM 636 C C . THR A 1 80 ? -5.649 -8.985 5.330 1.00 84.50 80 THR A C 1
ATOM 638 O O . THR A 1 80 ? -6.638 -9.182 6.032 1.00 84.50 80 THR A O 1
ATOM 641 N N . ALA A 1 81 ? -5.029 -7.801 5.312 1.00 75.81 81 ALA A N 1
ATOM 642 C CA . ALA A 1 81 ? -5.448 -6.677 6.145 1.00 75.81 81 ALA A CA 1
ATOM 643 C C . ALA A 1 81 ? -6.856 -6.169 5.777 1.00 75.81 81 ALA A C 1
ATOM 645 O O . ALA A 1 81 ? -7.668 -5.925 6.669 1.00 75.81 81 ALA A O 1
ATOM 646 N N . LYS A 1 82 ? -7.176 -6.073 4.478 1.00 77.81 82 LYS A N 1
ATOM 647 C CA . LYS A 1 82 ? -8.493 -5.622 3.988 1.00 77.81 82 LYS A CA 1
ATOM 648 C C . LYS A 1 82 ? -9.630 -6.565 4.384 1.00 77.81 82 LYS A C 1
ATOM 650 O O . LYS A 1 82 ? -10.756 -6.113 4.572 1.00 77.81 82 LYS A O 1
ATOM 655 N N . ILE A 1 83 ? -9.350 -7.865 4.491 1.00 81.75 83 ILE A N 1
ATOM 656 C CA . ILE A 1 83 ? -10.330 -8.860 4.950 1.00 81.75 83 ILE A CA 1
ATOM 657 C C . ILE A 1 83 ? -10.577 -8.717 6.456 1.00 81.75 83 ILE A C 1
ATOM 659 O O . ILE A 1 83 ? -11.724 -8.770 6.890 1.00 81.75 83 ILE A O 1
ATOM 663 N N . SER A 1 84 ? -9.522 -8.501 7.243 1.00 83.25 84 SER A N 1
ATOM 664 C CA . SER A 1 84 ? -9.632 -8.399 8.702 1.00 83.25 84 SER A CA 1
ATOM 665 C C . SER A 1 84 ? -10.269 -7.094 9.192 1.00 83.25 84 SER A C 1
ATOM 667 O O . SER A 1 84 ? -10.850 -7.085 10.275 1.00 83.25 84 SER A O 1
ATOM 669 N N . TYR A 1 85 ? -10.177 -5.999 8.426 1.00 74.19 85 TYR A N 1
ATOM 670 C CA . TYR A 1 85 ? -10.653 -4.673 8.848 1.00 74.19 85 TYR A CA 1
ATOM 671 C C . TYR A 1 85 ? -11.399 -3.943 7.714 1.00 74.19 85 TYR A C 1
ATOM 673 O O . TYR A 1 85 ? -10.810 -3.106 7.028 1.00 74.19 85 TYR A O 1
ATOM 681 N N . PRO A 1 86 ? -12.691 -4.248 7.490 1.00 70.56 86 PRO A N 1
ATOM 682 C CA . PRO A 1 86 ? -13.453 -3.701 6.365 1.00 70.56 86 PRO A CA 1
ATOM 683 C C . PRO A 1 86 ? -13.869 -2.225 6.520 1.00 70.56 86 PRO A C 1
ATOM 685 O O . PRO A 1 86 ? -14.027 -1.548 5.508 1.00 70.56 86 PRO A O 1
ATOM 688 N N . ASP A 1 87 ? -14.011 -1.708 7.747 1.00 73.56 87 ASP A N 1
ATOM 689 C CA . ASP A 1 87 ? -14.641 -0.395 7.998 1.00 73.56 87 ASP A CA 1
ATOM 690 C C . ASP A 1 87 ? -13.658 0.770 8.210 1.00 73.56 87 ASP A C 1
ATOM 692 O O . ASP A 1 87 ? -14.063 1.921 8.398 1.00 73.56 87 ASP A O 1
ATOM 696 N N . SER A 1 88 ? -12.346 0.522 8.185 1.00 75.62 88 SER A N 1
ATOM 697 C CA . SER A 1 88 ? -11.356 1.580 8.392 1.00 75.62 88 SER A CA 1
ATOM 698 C C . SER A 1 88 ? -11.029 2.308 7.081 1.00 75.62 88 SER A C 1
ATOM 700 O O . SER A 1 88 ? -10.336 1.805 6.193 1.00 75.62 88 SER A O 1
ATOM 702 N N . LEU A 1 89 ? -11.482 3.564 6.983 1.00 76.56 89 LEU A N 1
ATOM 703 C CA . LEU A 1 89 ? -11.173 4.473 5.866 1.00 76.56 89 LEU A CA 1
ATOM 704 C C . LEU A 1 89 ? -9.661 4.606 5.613 1.00 76.56 89 LEU A C 1
ATOM 706 O O . LEU A 1 89 ? -9.236 4.690 4.463 1.00 76.56 89 LEU A O 1
ATOM 710 N N . LEU A 1 90 ? -8.843 4.566 6.671 1.00 75.00 90 LEU A N 1
ATOM 711 C CA . LEU A 1 90 ? -7.381 4.589 6.565 1.00 75.00 90 LEU A CA 1
ATOM 712 C C . LEU A 1 90 ? -6.833 3.388 5.789 1.00 75.00 90 LEU A C 1
ATOM 714 O O . LEU A 1 90 ? -5.970 3.571 4.937 1.00 75.00 90 LEU A O 1
ATOM 718 N N . LEU A 1 91 ? -7.352 2.181 6.031 1.00 75.25 91 LEU A N 1
ATOM 719 C CA . LEU A 1 91 ? -6.912 0.980 5.318 1.00 75.25 91 LEU A CA 1
ATOM 720 C C . LEU A 1 91 ? -7.268 1.062 3.836 1.00 75.25 91 LEU A C 1
ATOM 722 O O . LEU A 1 91 ? -6.454 0.726 2.980 1.00 75.25 91 LEU A O 1
ATOM 726 N N . THR A 1 92 ? -8.469 1.561 3.537 1.00 80.88 92 THR A N 1
ATOM 727 C CA . THR A 1 92 ? -8.918 1.776 2.157 1.00 80.88 92 THR A CA 1
ATOM 728 C C . THR A 1 92 ? -8.035 2.802 1.442 1.00 80.88 92 THR A C 1
ATOM 730 O O . THR A 1 92 ? -7.663 2.603 0.286 1.00 80.88 92 THR A O 1
ATOM 733 N N . LEU A 1 93 ? -7.638 3.875 2.130 1.00 82.69 93 LEU A N 1
ATOM 734 C CA . LEU A 1 93 ? -6.767 4.908 1.570 1.00 82.69 93 LEU A CA 1
ATOM 735 C C . LEU A 1 93 ? -5.335 4.388 1.351 1.00 82.69 93 LEU A C 1
ATOM 737 O O . LEU A 1 93 ? -4.758 4.604 0.285 1.00 82.69 93 LEU A O 1
ATOM 741 N N . ILE A 1 94 ? -4.787 3.637 2.311 1.00 81.38 94 ILE A N 1
ATOM 742 C CA . ILE A 1 94 ? -3.473 2.981 2.189 1.00 81.38 94 ILE A CA 1
ATOM 743 C C . ILE A 1 94 ? -3.477 1.973 1.031 1.00 81.38 94 ILE A C 1
ATOM 745 O O . ILE A 1 94 ? -2.519 1.925 0.260 1.00 81.38 94 ILE A O 1
ATOM 749 N N . PHE A 1 95 ? -4.566 1.219 0.860 1.00 83.50 95 PHE A N 1
ATOM 750 C CA . PHE A 1 95 ? -4.751 0.284 -0.251 1.00 83.50 95 PHE A CA 1
ATOM 751 C C . PHE A 1 95 ? -4.674 0.989 -1.612 1.00 83.50 95 PHE A C 1
ATOM 753 O O . PHE A 1 95 ? -3.918 0.569 -2.489 1.00 83.50 95 PHE A O 1
ATOM 760 N N . TRP A 1 96 ? -5.398 2.100 -1.769 1.00 85.00 96 TRP A N 1
ATOM 761 C CA . TRP A 1 96 ? -5.371 2.910 -2.991 1.00 85.00 96 TRP A CA 1
ATOM 762 C C . TRP A 1 96 ? -3.984 3.484 -3.289 1.00 85.00 96 TRP A C 1
ATOM 764 O O . TRP A 1 96 ? -3.518 3.393 -4.426 1.00 85.00 96 TRP A O 1
ATOM 774 N N . ILE A 1 97 ? -3.300 4.026 -2.276 1.00 85.00 97 ILE A N 1
ATOM 775 C CA . ILE A 1 97 ? -1.924 4.526 -2.419 1.00 85.00 97 ILE A CA 1
ATOM 776 C C . ILE A 1 97 ? -0.985 3.403 -2.855 1.00 85.00 97 ILE A C 1
ATOM 778 O O . ILE A 1 97 ? -0.166 3.607 -3.751 1.00 85.00 97 ILE A O 1
ATOM 782 N N . SER A 1 98 ? -1.110 2.220 -2.247 1.00 82.69 98 SER A N 1
ATOM 783 C CA . SER A 1 98 ? -0.283 1.068 -2.595 1.00 82.69 98 SER A CA 1
ATOM 784 C C . SER A 1 98 ? -0.454 0.687 -4.064 1.00 82.69 98 SER A C 1
ATOM 786 O O . SER A 1 98 ? 0.535 0.608 -4.791 1.00 82.69 98 SER A O 1
ATOM 788 N N . ILE A 1 99 ? -1.697 0.554 -4.538 1.00 84.88 99 ILE A N 1
ATOM 789 C CA . ILE A 1 99 ? -1.993 0.239 -5.944 1.00 84.88 99 ILE A CA 1
ATOM 790 C C . ILE A 1 99 ? -1.428 1.304 -6.885 1.00 84.88 99 ILE A C 1
ATOM 792 O O . ILE A 1 99 ? -0.799 0.960 -7.887 1.00 84.88 99 ILE A O 1
ATOM 796 N N . ALA A 1 100 ? -1.622 2.587 -6.572 1.00 87.81 100 ALA A N 1
ATOM 797 C CA . ALA A 1 100 ? -1.121 3.680 -7.401 1.00 87.81 100 ALA A CA 1
ATOM 798 C C . ALA A 1 100 ? 0.412 3.658 -7.505 1.00 87.81 100 ALA A C 1
ATOM 800 O O . ALA A 1 100 ? 0.964 3.801 -8.597 1.00 87.81 100 ALA A O 1
ATOM 801 N N . LEU A 1 101 ? 1.100 3.416 -6.387 1.00 83.75 101 LEU A N 1
ATOM 802 C CA . LEU A 1 101 ? 2.556 3.319 -6.342 1.00 83.75 101 LEU A CA 1
ATOM 803 C C . LEU A 1 101 ? 3.052 2.105 -7.144 1.00 83.75 101 LEU A C 1
ATOM 805 O O . LEU A 1 101 ? 3.984 2.233 -7.935 1.00 83.75 101 LEU A O 1
ATOM 809 N N . CYS A 1 102 ? 2.370 0.962 -7.030 1.00 82.38 102 CYS A N 1
ATOM 810 C CA . CYS A 1 102 ? 2.637 -0.231 -7.837 1.00 82.38 102 CYS A CA 1
ATOM 811 C C . CYS A 1 102 ? 2.481 0.039 -9.344 1.00 82.38 102 CYS A C 1
ATOM 813 O O . CYS A 1 102 ? 3.341 -0.343 -10.138 1.00 82.38 102 CYS A O 1
ATOM 815 N N . ALA A 1 103 ? 1.413 0.727 -9.749 1.00 87.19 103 ALA A N 1
ATOM 816 C CA . ALA A 1 103 ? 1.188 1.089 -11.146 1.00 87.19 103 ALA A CA 1
ATOM 817 C C . ALA A 1 103 ? 2.264 2.055 -11.667 1.00 87.19 103 ALA A C 1
ATOM 819 O O . ALA A 1 103 ? 2.768 1.872 -12.774 1.00 87.19 103 ALA A O 1
ATOM 820 N N . PHE A 1 104 ? 2.662 3.039 -10.856 1.00 87.12 104 PHE A N 1
ATOM 821 C CA . PHE A 1 104 ? 3.718 3.991 -11.201 1.00 87.12 104 PHE A CA 1
ATOM 822 C C . PHE A 1 104 ? 5.066 3.300 -11.432 1.00 87.12 104 PHE A C 1
ATOM 824 O O . PHE A 1 104 ? 5.772 3.618 -12.385 1.00 87.12 104 PHE A O 1
ATOM 831 N N . ILE A 1 105 ? 5.396 2.308 -10.604 1.00 82.44 105 ILE A N 1
ATOM 832 C CA . ILE A 1 105 ? 6.588 1.469 -10.762 1.00 82.44 105 ILE A CA 1
ATOM 833 C C . ILE A 1 105 ? 6.565 0.722 -12.095 1.00 82.44 105 ILE A C 1
ATOM 835 O O . ILE A 1 105 ? 7.536 0.772 -12.846 1.00 82.44 105 ILE A O 1
ATOM 839 N N . ILE A 1 106 ? 5.465 0.023 -12.387 1.00 85.00 106 ILE A N 1
ATOM 840 C CA . ILE A 1 106 ? 5.326 -0.752 -13.625 1.00 85.00 106 ILE A CA 1
ATOM 841 C C . ILE A 1 106 ? 5.461 0.184 -14.827 1.00 85.00 106 ILE A C 1
ATOM 843 O O . ILE A 1 106 ? 6.197 -0.109 -15.766 1.00 85.00 106 ILE A O 1
ATOM 847 N N . PHE A 1 107 ? 4.810 1.343 -14.763 1.00 90.38 107 PHE A N 1
ATOM 848 C CA . PHE A 1 107 ? 4.905 2.372 -15.786 1.00 90.38 107 PHE A CA 1
ATOM 849 C C . PHE A 1 107 ? 6.337 2.894 -15.958 1.00 90.38 107 PHE A C 1
ATOM 851 O O . PHE A 1 107 ? 6.809 3.002 -17.088 1.00 90.38 107 PHE A O 1
ATOM 858 N N . TYR A 1 108 ? 7.060 3.143 -14.863 1.00 85.12 108 TYR A N 1
ATOM 859 C CA . TYR A 1 108 ? 8.466 3.545 -14.900 1.00 85.12 108 TYR A CA 1
ATOM 860 C C . TYR A 1 108 ? 9.341 2.480 -15.568 1.00 85.12 108 TYR A C 1
ATOM 862 O O . TYR A 1 108 ? 10.112 2.814 -16.462 1.00 85.12 108 TYR A O 1
ATOM 870 N N . VAL A 1 109 ? 9.177 1.200 -15.213 1.00 83.81 109 VAL A N 1
ATOM 871 C CA . VAL A 1 109 ? 9.915 0.091 -15.843 1.00 83.81 109 VAL A CA 1
ATOM 872 C C . VAL A 1 109 ? 9.608 0.008 -17.340 1.00 83.81 109 VAL A C 1
ATOM 874 O O . VAL A 1 109 ? 10.534 -0.115 -18.140 1.00 83.81 109 VAL A O 1
ATOM 877 N N . ILE A 1 110 ? 8.339 0.137 -17.741 1.00 87.06 110 ILE A N 1
ATOM 878 C CA . ILE A 1 110 ? 7.936 0.150 -19.157 1.00 87.06 110 ILE A CA 1
ATOM 879 C C . ILE A 1 110 ? 8.594 1.323 -19.894 1.00 87.06 110 ILE A C 1
ATOM 881 O O . ILE A 1 110 ? 9.178 1.122 -20.959 1.00 87.06 110 ILE A O 1
ATOM 885 N N . ILE A 1 111 ? 8.558 2.532 -19.325 1.00 88.50 111 ILE A N 1
ATOM 886 C CA . ILE A 1 111 ? 9.235 3.707 -19.891 1.00 88.50 111 ILE A CA 1
ATOM 887 C C . ILE A 1 111 ? 10.733 3.442 -20.016 1.00 88.50 111 ILE A C 1
ATOM 889 O O . ILE A 1 111 ? 11.301 3.670 -21.082 1.00 88.50 111 ILE A O 1
ATOM 893 N N . SER A 1 112 ? 11.379 2.929 -18.970 1.00 82.88 112 SER A N 1
ATOM 894 C CA . SER A 1 112 ? 12.800 2.590 -19.008 1.00 82.88 112 SER A CA 1
ATOM 895 C C . SER A 1 112 ? 13.107 1.573 -20.108 1.00 82.88 112 SER A C 1
ATOM 897 O O . SER A 1 112 ? 14.095 1.751 -20.813 1.00 82.88 112 SER A O 1
ATOM 899 N N . MET A 1 113 ? 12.259 0.565 -20.330 1.00 82.75 113 MET A N 1
ATOM 900 C CA . MET A 1 113 ? 12.426 -0.385 -21.438 1.00 82.75 113 MET A CA 1
ATOM 901 C C . MET A 1 113 ? 12.268 0.279 -22.811 1.00 82.75 113 MET A C 1
ATOM 903 O O . MET A 1 113 ? 13.043 -0.023 -23.716 1.00 82.75 113 MET A O 1
ATOM 907 N N . ILE A 1 114 ? 11.322 1.208 -22.973 1.00 87.31 114 ILE A N 1
ATOM 908 C CA . ILE A 1 114 ? 11.118 1.946 -24.231 1.00 87.31 114 ILE A CA 1
ATOM 909 C C . ILE A 1 114 ? 12.312 2.864 -24.525 1.00 87.31 114 ILE A C 1
ATOM 911 O O . ILE A 1 114 ? 12.832 2.860 -25.639 1.00 87.31 114 ILE A O 1
ATOM 915 N N . PHE A 1 115 ? 12.786 3.622 -23.534 1.00 83.00 115 PHE A N 1
ATOM 916 C CA . PHE A 1 115 ? 13.931 4.525 -23.696 1.00 83.00 115 PHE A CA 1
ATOM 917 C C . PHE A 1 115 ? 15.256 3.764 -23.863 1.00 83.00 115 PHE A C 1
ATOM 919 O O . PHE A 1 115 ? 16.086 4.154 -24.685 1.00 83.00 115 PHE A O 1
ATOM 926 N N . CYS A 1 116 ? 15.451 2.652 -23.147 1.00 71.75 116 CYS A N 1
ATOM 927 C CA . CYS A 1 116 ? 16.643 1.811 -23.286 1.00 71.75 116 CYS A CA 1
ATOM 928 C C . CYS A 1 116 ? 16.638 1.033 -24.620 1.00 71.75 116 CYS A C 1
ATOM 930 O O . CYS A 1 116 ? 17.666 0.945 -25.291 1.00 71.75 116 CYS A O 1
ATOM 932 N N . GLY A 1 117 ? 15.469 0.566 -25.076 1.00 60.50 117 GLY A N 1
ATOM 933 C CA . GLY A 1 117 ? 15.286 -0.029 -26.406 1.00 60.50 11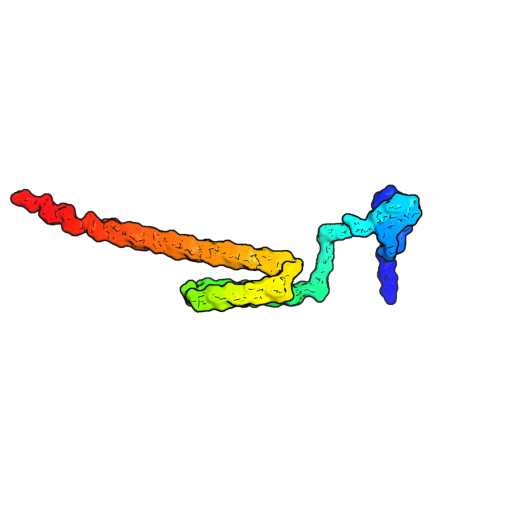7 GLY A CA 1
ATOM 934 C C . GLY A 1 117 ? 15.420 0.981 -27.554 1.00 60.50 117 GLY A C 1
ATOM 935 O O . GLY A 1 117 ? 15.939 0.641 -28.616 1.00 60.50 117 GLY A O 1
ATOM 936 N N . GLY A 1 118 ? 15.032 2.241 -27.334 1.00 55.41 118 GLY A N 1
ATOM 937 C CA . GLY A 1 118 ? 15.206 3.336 -28.293 1.00 55.41 118 GLY A CA 1
ATOM 938 C C . GLY A 1 118 ? 16.669 3.739 -28.508 1.00 55.41 118 GLY A C 1
ATOM 939 O O . GLY A 1 118 ? 17.053 4.071 -29.628 1.00 55.41 118 GLY A O 1
ATOM 940 N N . ALA A 1 119 ? 17.511 3.641 -27.473 1.00 52.41 119 ALA A N 1
ATOM 941 C CA . ALA A 1 119 ? 18.946 3.914 -27.584 1.00 52.41 119 ALA A CA 1
ATOM 942 C C . ALA A 1 119 ? 19.708 2.820 -28.365 1.00 52.41 119 ALA A C 1
ATOM 944 O O . ALA A 1 119 ? 20.618 3.128 -29.135 1.00 52.41 119 ALA A O 1
ATOM 945 N N . LEU A 1 120 ? 19.310 1.548 -28.236 1.00 48.03 120 LEU A N 1
ATOM 946 C CA . LEU A 1 120 ? 19.910 0.421 -28.975 1.00 48.03 120 LEU A CA 1
ATOM 947 C C . LEU A 1 120 ? 19.378 0.272 -30.416 1.00 48.03 120 LEU A C 1
ATOM 949 O O . LEU A 1 120 ? 20.081 -0.254 -31.284 1.00 48.03 120 LEU A O 1
ATOM 953 N N . GLY A 1 121 ? 18.179 0.787 -30.705 1.00 48.97 121 GLY A N 1
ATOM 954 C CA . GLY A 1 121 ? 17.621 0.839 -32.062 1.00 48.97 121 GLY A CA 1
ATOM 955 C C . GLY A 1 121 ? 18.301 1.853 -32.994 1.00 48.97 121 GLY A C 1
ATOM 956 O O . GLY A 1 121 ? 18.207 1.715 -34.212 1.00 48.97 121 GLY A O 1
ATOM 957 N N . PHE A 1 122 ? 19.014 2.850 -32.453 1.00 42.31 122 PHE A N 1
ATOM 958 C CA . PHE A 1 122 ? 19.719 3.852 -33.265 1.00 42.31 122 PHE A CA 1
ATOM 959 C C . PHE A 1 122 ? 21.155 3.438 -33.637 1.00 42.31 122 PHE A C 1
ATOM 961 O O . PHE A 1 122 ? 21.647 3.834 -34.689 1.00 42.31 122 PHE A O 1
ATOM 968 N N . MET A 1 123 ? 21.824 2.593 -32.839 1.00 45.25 123 MET A N 1
ATOM 969 C CA . MET A 1 123 ? 23.178 2.107 -33.167 1.00 45.25 123 MET A CA 1
ATOM 970 C C . MET A 1 123 ? 23.207 0.885 -34.096 1.00 45.25 123 MET A C 1
ATOM 972 O O . MET A 1 123 ? 24.195 0.679 -34.793 1.00 45.25 123 MET A O 1
ATOM 976 N N . THR A 1 124 ? 22.139 0.087 -34.169 1.00 50.06 124 THR A N 1
ATOM 977 C CA . THR A 1 124 ? 22.087 -1.076 -35.082 1.00 50.06 124 THR A CA 1
ATOM 978 C C . THR A 1 124 ? 21.717 -0.708 -36.523 1.00 50.06 124 THR A C 1
ATOM 980 O O . THR A 1 124 ? 21.841 -1.540 -37.418 1.00 50.06 124 THR A O 1
ATOM 983 N N . ARG A 1 125 ? 21.344 0.553 -36.785 1.00 42.12 125 ARG A N 1
ATOM 984 C CA . ARG A 1 125 ? 21.032 1.080 -38.127 1.00 42.12 125 ARG A CA 1
ATOM 985 C C . ARG A 1 125 ? 22.181 1.881 -38.758 1.00 42.12 125 ARG A C 1
ATOM 987 O O . ARG A 1 125 ? 21.942 2.722 -39.618 1.00 42.12 125 ARG A O 1
ATOM 994 N N . LEU A 1 126 ? 23.415 1.634 -38.314 1.00 46.47 126 LEU A N 1
ATOM 995 C CA . LEU A 1 126 ? 24.628 2.331 -38.752 1.00 46.47 126 LEU A CA 1
ATOM 996 C C . LEU A 1 126 ? 25.779 1.453 -39.312 1.00 46.47 126 LEU A C 1
ATOM 998 O O . LEU A 1 126 ? 26.879 1.987 -39.406 1.00 46.47 126 LEU A O 1
ATOM 1002 N N . PRO A 1 127 ? 25.613 0.180 -39.750 1.00 44.19 127 PRO A N 1
ATOM 1003 C CA . PRO A 1 127 ? 26.661 -0.462 -40.555 1.00 44.19 127 PRO A CA 1
ATOM 1004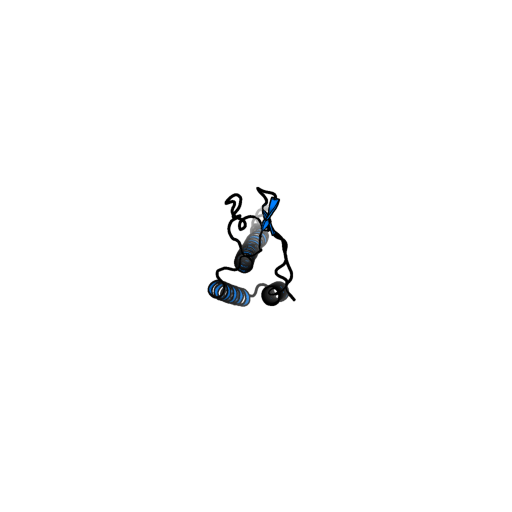 C C . PRO A 1 127 ? 26.436 -0.408 -42.081 1.00 44.19 127 PRO A C 1
ATOM 1006 O O . PRO A 1 127 ? 27.348 -0.752 -42.822 1.00 44.19 127 PRO A O 1
ATOM 1009 N N . GLU A 1 128 ? 25.290 0.060 -42.594 1.00 49.44 128 GLU A N 1
ATOM 1010 C CA . GLU A 1 128 ? 25.017 0.023 -44.051 1.00 49.44 128 GLU A CA 1
ATOM 1011 C C . GLU A 1 128 ? 25.463 1.288 -44.816 1.00 49.44 128 GLU A C 1
ATOM 1013 O O . GLU A 1 128 ? 25.588 1.255 -46.036 1.00 49.44 128 GLU A O 1
ATOM 1018 N N . PHE A 1 129 ? 25.757 2.405 -44.136 1.00 46.69 129 PHE A N 1
ATOM 1019 C CA . PHE A 1 129 ? 26.112 3.663 -44.821 1.00 46.69 129 PHE A CA 1
ATOM 1020 C C . PHE A 1 129 ? 27.591 3.777 -45.232 1.00 46.69 129 PHE A C 1
ATOM 1022 O O . PHE A 1 129 ? 27.925 4.641 -46.036 1.00 46.69 129 PHE A O 1
ATOM 1029 N N . PHE A 1 130 ? 28.480 2.915 -44.725 1.00 47.91 130 PHE A N 1
ATOM 1030 C CA . PHE A 1 130 ? 29.919 2.969 -45.041 1.00 47.91 130 PHE A CA 1
ATOM 1031 C C . PHE A 1 130 ? 30.375 1.975 -46.121 1.00 47.91 130 PHE A C 1
ATOM 1033 O O . PHE A 1 130 ? 31.558 1.950 -46.446 1.00 47.91 130 PHE A O 1
ATOM 1040 N N . ASN A 1 131 ? 29.464 1.191 -46.713 1.00 51.31 131 ASN A N 1
ATOM 1041 C CA . ASN A 1 131 ? 29.792 0.203 -47.755 1.00 51.31 131 ASN A CA 1
ATOM 1042 C C . ASN A 1 131 ? 29.327 0.610 -49.168 1.00 51.31 131 ASN A C 1
ATOM 1044 O O . ASN A 1 131 ? 29.175 -0.224 -50.056 1.00 51.31 131 ASN A O 1
ATOM 1048 N N . SER A 1 132 ? 29.093 1.904 -49.399 1.00 47.34 132 SER A N 1
ATOM 1049 C CA . SER A 1 132 ? 28.812 2.461 -50.729 1.00 47.34 132 SER A CA 1
ATOM 1050 C C . SER A 1 132 ? 29.633 3.724 -50.985 1.00 47.34 132 SER A C 1
ATOM 1052 O O . SER A 1 132 ? 29.091 4.801 -51.199 1.00 47.34 132 SER A O 1
ATOM 1054 N N . CYS A 1 133 ? 30.957 3.574 -50.996 1.00 37.91 133 CYS A N 1
ATOM 1055 C CA . CYS A 1 133 ? 31.820 4.421 -51.818 1.00 37.91 133 CYS A CA 1
ATOM 1056 C C . CYS A 1 133 ? 32.465 3.532 -52.894 1.00 37.91 133 CYS A C 1
ATOM 1058 O O . CYS A 1 133 ? 33.361 2.752 -52.568 1.00 37.91 133 CYS A O 1
ATOM 1060 N N . PRO A 1 134 ? 31.986 3.588 -54.149 1.00 53.22 134 PRO A N 1
ATOM 1061 C CA . PRO A 1 134 ? 32.659 2.997 -55.293 1.00 53.22 134 PRO A CA 1
ATOM 1062 C C . PRO A 1 134 ? 33.696 3.982 -55.855 1.00 53.22 134 PRO A C 1
ATOM 1064 O O . PRO A 1 134 ? 33.376 5.156 -56.019 1.00 53.22 134 PRO A O 1
ATOM 1067 N N . GLY A 1 135 ? 34.872 3.473 -56.233 1.00 42.94 135 GLY A N 1
ATOM 1068 C CA . GLY A 1 135 ? 35.791 4.142 -57.169 1.00 42.94 135 GLY A CA 1
ATOM 1069 C C . GLY A 1 135 ? 36.733 5.165 -56.560 1.00 42.94 135 GLY A C 1
ATOM 1070 O O . GLY A 1 135 ? 36.288 6.303 -56.312 1.00 42.94 135 GLY A O 1
#

Secondary structure (DSSP, 8-state):
------EE-TTT--EE-TT-SB-TTT--BSTT-S-S-----SSHHHHHHHHHHHHHHHHHHHHH---HHHHHHHHHHHHHHHHH-SS-HHHHHHHHHHHHHHHHHHHHHHHHHHHHHHHHHHHTT-SSTTS----

Sequence (135 aa):
MAENLDVHCKKCGKNLKSDWNYCPYCQYPVSSDTSEGKKVNGSKNVDIIYAFVYSLFIILFLLFGFNLLFFICALVTIVTAKISYPDSLLLTLIFWISIALCAFIIFYVIISMIFCGGALGFMTRLPEFFNSCPG

pLDDT: mean 70.53, std 14.67, range [34.91, 90.38]

Radius of gyration: 30.35 Å; chains: 1; bounding box: 75×39×97 Å

Foldseek 3Di:
DDDFPQQADPVPRHTDGPPDQADPVPRHGSPDDDDPDDDPPDPCPVVVVVVVVVVVLVVVDVVVDPDVVSVVVVVVVLVVVCVVDVPDPSSVVVSVVSVVVVVVVVVVVVVVCVVVVVVVVVVVPPPPPPPPDDD

=== Feature glossary ===
A reading guide for the features in this record.

Start from the sequence.

  · Sequence gives the chain of amino acids in standard one-letter code (A=alanine, C=cysteine, …, Y=tyrosine), read N→C. It is the only feature that is directly encoded by the gene; all structural features are derived from the folded form of this sequence.

Fold it, and you get atomic coordinates and the backbone conformation that goes with them.

  · The mmCIF table is the protein's shape written out atom by atom. For each backbone N, Cα, C, and carbonyl O, it records an (x, y, z) coordinate triple in Å plus the residue type, chain letter, and residue number.

  · Backbone dihedral angles. Every residue except chain termini has a φ (preceding-C → N → Cα → C) and a ψ (N → Cα → C → next-N). They are reported in degrees following the IUPAC sign convention. Secondary structure is essentially a statement about which (φ, ψ) basin each residue occupies.

  · DSSP 8-state secondary structure assigns each residue one of H (α-helix), G (3₁₀-helix), I (π-helix), E (extended β-strand), B (isolated β-bridge), T (hydrogen-bonded turn), S (bend), or '-' (coil). The assignment is computed from backbone hydrogen-bond geometry via the Kabsch–Sander algorithm.

  · P-SEA three-state annotation labels each residue as helix, strand, or coil based purely on the geometry of the Cα trace. It serves as a fallback when the full backbone (and thus DSSP) is unavailable.

Summarize the fold with a handful of shape descriptors and a per-residue structural alphabet.

  · Radius of gyration (Rg) is the root-mean-square distance of Cα atoms from their centroid — a single number for overall size and compactness. A globular domain of N residues has Rg ≈ 2.2·N^0.38 Å; an extended or disordered chain has a much larger Rg. The Cα contact count is the number of residue pairs whose Cα atoms are within 8 Å and are more than four positions apart in sequence — a standard proxy for tertiary packing density. The bounding box is the smallest axis-aligned box enclosing all Cα atoms.

  · Foldseek's 3Di representation compresses backbone geometry into a per-residue letter drawn from a learned twenty-state alphabet. It captures the tertiary interaction pattern around each residue — which residues are packed against it in space, regardless of where they are in sequence.

  · Accessible surface area quantifies burial. A residue with SASA near zero is packed into the hydrophobic core; one with SASA >100 Å² sits on the surface. Computed here via the Shrake–Rupley numerical algorithm with a 1.4 Å probe.

Ask how reliable the model is.

  · For AlphaFold models, the B-factor field carries pLDDT — the model's own estimate of local accuracy on a 0–100 scale. Regions with pLDDT<50 should be treated as essentially unmodeled; they often correspond to intrinsically disordered segments.

  · For experimental (PDB) structures, the B-factor (temperature factor) quantifies the positional spread of each atom in the crystal — a combination of thermal vibration and static disorder — in units of Å². High B-factors mark flexible loops or poorly resolved regions; low B-factors mark the rigid, well-ordered core.

  · PAE(i, j) answers: if I align the predicted and true structures on residue i, how far off (in Å) do I expect residue j to be? A block-diagonal PAE matrix with low values on the blocks and high values off-diagonal is the signature of a multi-domain protein with confidently predicted domains but uncertain inter-domain orientation.

Place it in context: what it resembles, what it is annotated as, and how it looks.

  · Structural nearest neighbors (via Foldseek easy-search vs the PDB). Reported per hit: target PDB id, E-value, and alignment TM-score. A TM-score above ~0.5 is the conventional threshold for 'same fold'.

  · Functional annotations link the protein to curated databases. InterPro entries identify conserved domains and families by matching the sequence against member-database signatures (Pfam, PROSITE, CDD, …). Gene Ontology (GO) terms describe molecular function, biological process, and cellular component in a controlled vocabulary. CATH places the structure in a hierarchical fold classification (Class/Architecture/Topology/Homologous-superfamily). The organism is the source species.

  · Plot images: a contact map (which residues are close in 3D, as an N×N binary image), a Ramachandran scatter (backbone torsion angles, revealing secondary-structure composition at a glance), and — for AlphaFold structures — a PAE heatmap (pairwise prediction confidence).

  · Structure images are PyMOL renders from six orthogonal camera directions. Cartoon representation draws helices as coils and strands as arrows; sticks shows the backbone as bonds; surface shows the solvent-excluded envelope. Rainbow coloring maps sequence position to hue (blue→red, N→C); chain coloring assigns a distinct color per polypeptide.